Protein AF-A0A2M7RI57-F1 (afdb_monomer_lite)

Organism: NCBI:txid1974589

Sequence (141 aa):
MSILFHIGTGIIIAPKFKNWWLFGLIGGLPDIIGAVSFFGLDKSWNFYHSAHSLLGFLVVFLILLIFKQIRLSFPYLVHILIDIPTHYSGTSNIFWPFKDLIKFQGINWWQNSYIELLGWILIFFIFLAIFLFQKQKNNQK

Secondary structure (DSSP, 8-state):
--HHHHHHHHHHH-TTSTTHHHHHHHHTHHHHHHHHHHTTS-TT-HHHHHHTSHHHHHHHHHHHHHTT-GGGHHHHHHHHHHHHHH-SSSGGGGGTTSTTTS------GGGSHHHHHHHHHHHHHHHHHHHHHHHHHHHT-

pLDDT: mean 84.16, std 7.65, range [57.0, 97.12]

Foldseek 3Di:
DDLQVLLVVQLLLQVPDPPSSLRSCLSSVLVVQQVCVVVVVDVPSPSNLLSLEPNVLVVVQVVCVVVVNNVSSVSSVVNSVVCQQQFQPSNLSNVPPCSVVDPRGGNNLVVDPVSVVVVVVVVVVVSVVSVVVVVVVVVVD

Radius of gyration: 16.35 Å; chains: 1; bounding box: 43×27×52 Å

Structure (mmCIF, N/CA/C/O backbone):
data_AF-A0A2M7RI57-F1
#
_entry.id   AF-A0A2M7RI57-F1
#
loop_
_atom_site.group_PDB
_atom_site.id
_atom_site.type_symbol
_atom_site.label_atom_id
_atom_site.label_alt_id
_atom_site.label_comp_id
_atom_site.label_asym_id
_atom_site.label_entity_id
_atom_site.label_seq_id
_atom_site.pdbx_PDB_ins_code
_atom_site.Cartn_x
_atom_site.Cartn_y
_atom_site.Cartn_z
_atom_site.occupancy
_atom_site.B_iso_or_equiv
_atom_site.auth_seq_id
_atom_site.auth_comp_id
_atom_site.auth_asym_id
_atom_site.auth_atom_id
_atom_site.pdbx_PDB_model_num
ATOM 1 N N . MET A 1 1 ? 9.467 -5.349 -0.634 1.00 65.56 1 MET A N 1
ATOM 2 C CA . MET A 1 1 ? 9.197 -5.594 0.801 1.00 65.56 1 MET A CA 1
ATOM 3 C C . MET A 1 1 ? 8.419 -6.912 0.926 1.00 65.56 1 MET A C 1
ATOM 5 O O . MET A 1 1 ? 7.980 -7.400 -0.106 1.00 65.56 1 MET A O 1
ATOM 9 N N . SER A 1 2 ? 8.325 -7.565 2.094 1.00 75.12 2 SER A N 1
ATOM 10 C CA . SER A 1 2 ? 7.591 -8.844 2.216 1.00 75.12 2 SER A CA 1
ATOM 11 C C . SER A 1 2 ? 6.142 -8.640 2.663 1.00 75.12 2 SER A C 1
ATOM 13 O O . SER A 1 2 ? 5.857 -7.747 3.456 1.00 75.12 2 SER A O 1
ATOM 15 N N . ILE A 1 3 ? 5.240 -9.532 2.251 1.00 80.06 3 ILE A N 1
ATOM 16 C CA . ILE A 1 3 ? 3.838 -9.560 2.704 1.00 80.06 3 ILE A CA 1
ATOM 17 C C . ILE A 1 3 ? 3.692 -9.526 4.234 1.00 80.06 3 ILE A C 1
ATOM 19 O O . ILE A 1 3 ? 2.786 -8.892 4.774 1.00 80.06 3 ILE A O 1
ATOM 23 N N . LEU A 1 4 ? 4.628 -10.148 4.959 1.00 79.19 4 LEU A N 1
ATOM 24 C CA . LEU A 1 4 ? 4.648 -10.145 6.423 1.00 79.19 4 LEU A CA 1
ATOM 25 C C . LEU A 1 4 ? 4.852 -8.739 6.998 1.00 79.19 4 LEU A C 1
ATOM 27 O O . LEU A 1 4 ? 4.276 -8.419 8.037 1.00 79.19 4 LEU A O 1
ATOM 31 N N . PHE A 1 5 ? 5.621 -7.886 6.320 1.00 81.31 5 PHE A N 1
ATOM 32 C CA . PHE A 1 5 ? 5.791 -6.490 6.711 1.00 81.31 5 PHE A CA 1
ATOM 33 C C . PHE A 1 5 ? 4.476 -5.705 6.562 1.00 81.31 5 PHE A C 1
ATOM 35 O O . PHE A 1 5 ? 4.082 -4.977 7.475 1.00 81.31 5 PHE A O 1
ATOM 42 N N . HIS A 1 6 ? 3.746 -5.892 5.460 1.00 84.19 6 HIS A N 1
ATOM 43 C CA . HIS A 1 6 ? 2.459 -5.221 5.236 1.00 84.19 6 HIS A CA 1
ATOM 44 C C . HIS A 1 6 ? 1.366 -5.712 6.199 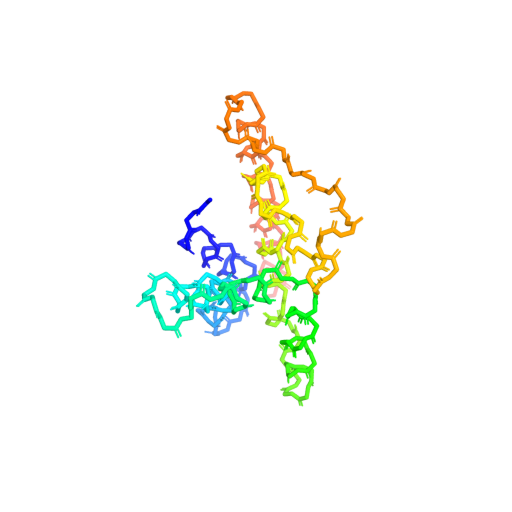1.00 84.19 6 HIS A C 1
ATOM 46 O O . HIS A 1 6 ? 0.593 -4.920 6.742 1.00 84.19 6 HIS A O 1
ATOM 52 N N . ILE A 1 7 ? 1.357 -7.010 6.511 1.00 84.00 7 ILE A N 1
ATOM 53 C CA . ILE A 1 7 ? 0.490 -7.571 7.556 1.00 84.00 7 ILE A CA 1
ATOM 54 C C . ILE A 1 7 ? 0.855 -6.979 8.925 1.00 84.00 7 ILE A C 1
ATOM 56 O O . ILE A 1 7 ? -0.024 -6.531 9.662 1.00 84.00 7 ILE A O 1
ATOM 60 N N . GLY A 1 8 ? 2.147 -6.935 9.261 1.00 82.00 8 GLY A N 1
ATOM 61 C CA . GLY A 1 8 ? 2.639 -6.389 10.526 1.00 82.00 8 GLY A CA 1
ATOM 62 C C . GLY A 1 8 ? 2.268 -4.919 10.720 1.00 82.00 8 GLY A C 1
ATOM 63 O O . GLY A 1 8 ? 1.728 -4.551 11.763 1.00 82.00 8 GLY A O 1
ATOM 64 N N . THR A 1 9 ? 2.476 -4.084 9.700 1.00 78.62 9 THR A N 1
ATOM 65 C CA . THR A 1 9 ? 2.080 -2.667 9.744 1.00 78.62 9 THR A CA 1
ATOM 66 C C . THR A 1 9 ? 0.569 -2.510 9.927 1.00 78.62 9 THR A C 1
ATOM 68 O O . THR A 1 9 ? 0.145 -1.731 10.783 1.00 78.62 9 THR A O 1
ATOM 71 N N . GLY A 1 10 ? -0.248 -3.313 9.236 1.00 80.75 10 GLY A N 1
ATOM 72 C CA . GLY A 1 10 ? -1.700 -3.342 9.433 1.00 80.75 10 GLY A CA 1
ATOM 73 C C . GLY A 1 10 ? -2.111 -3.670 10.873 1.00 80.75 10 GLY A C 1
ATOM 74 O O . GLY A 1 10 ? -2.929 -2.959 11.461 1.00 80.75 10 GLY A O 1
ATOM 75 N N . ILE A 1 11 ? -1.502 -4.693 11.482 1.00 82.75 11 ILE A N 1
ATOM 76 C CA . ILE A 1 11 ? -1.764 -5.090 12.878 1.00 82.75 11 ILE A CA 1
ATOM 77 C C . ILE A 1 11 ? -1.415 -3.957 13.853 1.00 82.75 11 ILE A C 1
ATOM 79 O O . ILE A 1 11 ? -2.190 -3.663 14.766 1.00 82.75 11 ILE A O 1
ATOM 83 N N . ILE A 1 12 ? -0.275 -3.291 13.654 1.00 77.94 12 ILE A N 1
ATOM 84 C CA . ILE A 1 12 ? 0.218 -2.262 14.582 1.00 77.94 12 ILE A CA 1
ATOM 85 C C . ILE A 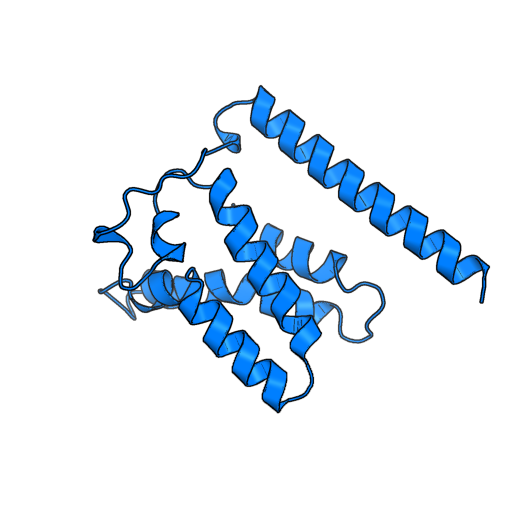1 12 ? -0.582 -0.956 14.493 1.00 77.94 12 ILE A C 1
ATOM 87 O O . ILE A 1 12 ? -0.652 -0.198 15.463 1.00 77.94 12 ILE A O 1
ATOM 91 N N . ILE A 1 13 ? -1.255 -0.700 13.374 1.00 74.94 13 ILE A N 1
ATOM 92 C CA . ILE A 1 13 ? -2.198 0.419 13.272 1.00 74.94 13 ILE A CA 1
ATOM 93 C C . ILE A 1 13 ? -3.517 0.116 14.015 1.00 74.94 13 ILE A C 1
ATOM 95 O O . ILE A 1 13 ? -4.254 1.026 14.406 1.00 74.94 13 ILE A O 1
ATOM 99 N N . ALA A 1 14 ? -3.805 -1.156 14.296 1.00 75.88 14 ALA A N 1
ATOM 100 C CA . ALA A 1 14 ? -5.076 -1.619 14.843 1.00 75.88 14 ALA A CA 1
ATOM 101 C C . ALA A 1 14 ? -5.159 -1.984 16.345 1.00 75.88 14 ALA A C 1
ATOM 103 O O . ALA A 1 14 ? -6.173 -2.576 16.726 1.00 75.88 14 ALA A O 1
ATOM 104 N N . PRO A 1 15 ? -4.208 -1.669 17.246 1.00 58.25 15 PRO A N 1
ATOM 105 C CA . PRO A 1 15 ? -4.080 -2.354 18.540 1.00 58.25 15 PRO A CA 1
ATOM 106 C C . PRO A 1 15 ? -5.244 -2.096 19.502 1.00 58.25 15 PRO A C 1
ATOM 108 O O . PRO A 1 15 ? -5.386 -2.784 20.505 1.00 58.25 15 PRO A O 1
ATOM 111 N N . LYS A 1 16 ? -6.117 -1.128 19.199 1.00 65.44 16 LYS A N 1
ATOM 112 C CA . LYS A 1 16 ? -7.324 -0.831 19.983 1.00 65.44 16 LYS A CA 1
ATOM 113 C C . LYS A 1 16 ? -8.561 -1.617 19.540 1.00 65.44 16 LYS A C 1
ATOM 115 O O . LYS A 1 16 ? -9.619 -1.459 20.147 1.00 65.44 16 LYS A O 1
ATOM 120 N N . PHE A 1 17 ? -8.468 -2.434 18.493 1.00 72.62 17 PHE A N 1
ATOM 121 C CA . PHE A 1 17 ? -9.601 -3.177 17.954 1.00 72.62 17 PHE A CA 1
ATOM 122 C C . PHE A 1 17 ? -9.494 -4.664 18.283 1.00 72.62 17 PHE A C 1
ATOM 124 O O . PHE A 1 17 ? -8.466 -5.295 18.063 1.00 72.62 17 PHE A O 1
ATOM 131 N N . LYS A 1 18 ? -10.609 -5.250 18.740 1.00 76.69 18 LYS A N 1
ATOM 132 C CA . LYS A 1 18 ? -10.727 -6.692 19.023 1.00 76.69 18 LYS A CA 1
ATOM 133 C C . LYS A 1 18 ? -10.327 -7.564 17.820 1.00 76.69 18 LYS A C 1
ATOM 135 O O . LYS A 1 18 ? -9.809 -8.658 17.999 1.00 76.69 18 LYS A O 1
ATOM 140 N N . ASN A 1 19 ? -10.512 -7.044 16.605 1.00 83.69 19 ASN A N 1
ATOM 141 C CA . ASN A 1 19 ? -10.228 -7.725 15.343 1.00 83.69 19 ASN A CA 1
ATOM 142 C C . ASN A 1 19 ? -8.942 -7.192 14.686 1.00 83.69 19 ASN A C 1
ATOM 144 O O . ASN A 1 19 ? -8.932 -6.905 13.493 1.00 83.69 19 ASN A O 1
ATOM 148 N N . TRP A 1 20 ? -7.870 -7.001 15.459 1.00 82.06 20 TRP A N 1
ATOM 149 C CA . TRP A 1 20 ? -6.581 -6.490 14.968 1.00 82.06 20 TRP A CA 1
ATOM 150 C C . TRP A 1 20 ? -6.023 -7.302 13.785 1.00 82.06 20 TRP A C 1
ATOM 152 O O . TRP A 1 20 ? -5.450 -6.735 12.858 1.00 82.06 20 TRP A O 1
ATOM 162 N N . TRP A 1 21 ? -6.262 -8.616 13.763 1.00 83.62 21 TRP A N 1
ATOM 163 C CA . TRP A 1 21 ? -5.840 -9.513 12.683 1.00 83.62 21 TRP A CA 1
ATOM 164 C C . TRP A 1 21 ? -6.477 -9.150 11.335 1.00 83.62 21 TRP A C 1
ATOM 166 O O . TRP A 1 21 ? -5.840 -9.301 10.296 1.00 83.62 21 TRP A O 1
ATOM 176 N N . LEU A 1 22 ? -7.698 -8.599 11.340 1.00 88.25 22 LEU A N 1
ATOM 177 C CA . LEU A 1 22 ? -8.390 -8.165 10.127 1.00 88.25 22 LEU A CA 1
ATOM 178 C C . LEU A 1 22 ? -7.676 -6.979 9.472 1.00 88.25 22 LEU A C 1
ATOM 180 O O . LEU A 1 22 ? -7.624 -6.892 8.252 1.00 88.25 22 LEU A O 1
ATOM 184 N N . PHE A 1 23 ? -7.076 -6.091 10.264 1.00 88.31 23 PHE A N 1
ATOM 185 C CA . PHE A 1 23 ? -6.268 -4.998 9.726 1.00 88.31 23 PHE A CA 1
ATOM 186 C C . PHE A 1 23 ? -4.966 -5.511 9.113 1.00 88.31 23 PHE A C 1
ATOM 188 O O . PHE A 1 23 ? -4.537 -4.986 8.091 1.00 88.31 23 PHE A O 1
ATOM 195 N N . GLY A 1 24 ? -4.373 -6.557 9.695 1.00 85.75 24 GLY A N 1
ATOM 196 C CA . GLY A 1 24 ? -3.242 -7.257 9.089 1.00 85.75 24 GLY A CA 1
ATOM 197 C C . GLY A 1 24 ? -3.603 -7.869 7.739 1.00 85.75 24 GLY A C 1
ATOM 198 O O . GLY A 1 24 ? -2.916 -7.622 6.753 1.00 85.75 24 GLY A O 1
ATOM 199 N N . LEU A 1 25 ? -4.722 -8.597 7.666 1.00 89.75 25 LEU A N 1
ATOM 200 C CA . LEU A 1 25 ? -5.199 -9.184 6.410 1.00 89.75 25 LEU A CA 1
ATOM 201 C C . LEU A 1 25 ? -5.478 -8.128 5.341 1.00 89.75 25 LEU A C 1
ATOM 203 O O . LEU A 1 25 ? -5.073 -8.310 4.199 1.00 89.75 25 LEU A O 1
ATOM 207 N N . ILE A 1 26 ? -6.132 -7.020 5.701 1.00 90.75 26 ILE A N 1
ATOM 208 C CA . ILE A 1 26 ? -6.403 -5.941 4.745 1.00 90.75 26 ILE A CA 1
ATOM 209 C C . ILE A 1 26 ? -5.109 -5.222 4.330 1.00 90.75 26 ILE A C 1
ATOM 211 O O . ILE A 1 26 ? -4.980 -4.835 3.174 1.00 90.75 26 ILE A O 1
ATOM 215 N N . GLY A 1 27 ? -4.129 -5.094 5.230 1.00 87.19 27 GLY A N 1
ATOM 216 C CA . GLY A 1 27 ? -2.802 -4.567 4.902 1.00 87.19 27 GLY A CA 1
ATOM 217 C C . GLY A 1 27 ? -2.021 -5.459 3.933 1.00 87.19 27 GLY A C 1
ATOM 218 O O . GLY A 1 27 ? -1.354 -4.945 3.045 1.00 87.19 27 GLY A O 1
ATOM 219 N N . GLY A 1 28 ? -2.135 -6.784 4.054 1.00 89.19 28 GLY A N 1
ATOM 220 C CA . GLY A 1 28 ? -1.537 -7.746 3.117 1.00 89.19 28 GLY A CA 1
ATOM 221 C C . GLY A 1 28 ? -2.373 -8.023 1.863 1.00 89.19 28 GLY A C 1
ATOM 222 O O . GLY A 1 28 ? -1.935 -8.768 0.992 1.00 89.19 28 GLY A O 1
ATOM 223 N N . LEU A 1 29 ? -3.580 -7.459 1.756 1.00 91.31 29 LEU A N 1
ATOM 224 C CA . LEU A 1 29 ? -4.519 -7.772 0.679 1.00 91.31 29 LEU A CA 1
ATOM 225 C C . LEU A 1 29 ? -3.976 -7.475 -0.734 1.00 91.31 29 LEU A C 1
ATOM 227 O O . LEU A 1 29 ? -4.203 -8.320 -1.604 1.00 91.31 29 LEU A O 1
ATOM 231 N N . PRO A 1 30 ? -3.251 -6.364 -0.991 1.00 91.25 30 PRO A N 1
ATOM 232 C CA . PRO A 1 30 ? -2.671 -6.116 -2.311 1.00 91.25 30 PRO A CA 1
ATOM 233 C C . PRO A 1 30 ? -1.735 -7.239 -2.772 1.00 91.25 30 PRO A C 1
ATOM 235 O O . PRO A 1 30 ? -1.864 -7.720 -3.899 1.00 91.25 30 PRO A O 1
ATOM 238 N N . ASP A 1 31 ? -0.873 -7.727 -1.875 1.00 89.12 31 ASP A N 1
ATOM 239 C CA . ASP A 1 31 ? 0.047 -8.836 -2.145 1.00 89.12 31 ASP A CA 1
ATOM 240 C C . ASP A 1 31 ? -0.696 -10.153 -2.377 1.00 89.12 31 ASP A C 1
ATOM 242 O O . ASP A 1 31 ? -0.350 -10.906 -3.284 1.00 89.12 31 ASP A O 1
ATOM 246 N N . ILE A 1 32 ? -1.733 -10.443 -1.578 1.00 89.75 32 ILE A N 1
ATOM 247 C CA . ILE A 1 32 ? -2.536 -11.670 -1.716 1.00 89.75 32 ILE A CA 1
ATOM 248 C C . ILE A 1 32 ? -3.220 -11.704 -3.085 1.00 89.75 32 ILE A C 1
ATOM 250 O O . ILE A 1 32 ? -3.191 -12.728 -3.767 1.00 89.75 32 ILE A O 1
ATOM 254 N N . ILE A 1 33 ? -3.818 -10.585 -3.503 1.00 88.81 33 ILE A N 1
ATOM 255 C CA . ILE A 1 33 ? -4.446 -10.469 -4.825 1.00 88.81 33 ILE A CA 1
ATOM 256 C C . ILE A 1 33 ? -3.375 -10.531 -5.919 1.00 88.81 33 ILE A C 1
ATOM 258 O O . ILE A 1 33 ? -3.544 -11.240 -6.907 1.00 88.81 33 ILE A O 1
ATOM 262 N N . GLY A 1 34 ? -2.246 -9.846 -5.733 1.00 85.38 34 GLY A N 1
ATOM 263 C CA . GLY A 1 34 ? -1.122 -9.869 -6.666 1.00 85.38 34 GLY A CA 1
ATOM 264 C C . GLY A 1 34 ? -0.507 -11.258 -6.859 1.00 85.38 34 GLY A C 1
ATOM 265 O O . GLY A 1 34 ? -0.097 -11.604 -7.968 1.00 85.38 34 GLY A O 1
ATOM 266 N N . ALA A 1 35 ? -0.508 -12.093 -5.818 1.00 86.38 35 ALA A N 1
ATOM 267 C CA . ALA A 1 35 ? -0.019 -13.465 -5.885 1.00 86.38 35 ALA A CA 1
ATOM 268 C C . ALA A 1 35 ? -0.823 -14.326 -6.874 1.00 86.38 35 ALA A C 1
ATOM 270 O O . ALA A 1 35 ? -0.269 -15.256 -7.455 1.00 86.38 35 ALA A O 1
ATOM 271 N N . VAL A 1 36 ? -2.092 -13.995 -7.144 1.00 83.94 36 VAL A N 1
ATOM 272 C CA . VAL A 1 36 ? -2.903 -14.664 -8.178 1.00 83.94 36 VAL A CA 1
ATOM 273 C C . VAL A 1 36 ? -2.232 -14.563 -9.553 1.00 83.94 36 VAL A C 1
ATOM 275 O O . VAL A 1 36 ? -2.142 -15.563 -10.268 1.00 83.94 36 VAL A O 1
ATOM 278 N N . SER A 1 37 ? -1.689 -13.391 -9.904 1.00 83.00 37 SER A N 1
ATOM 279 C CA . SER A 1 37 ? -0.902 -13.215 -11.134 1.00 83.00 37 SER A CA 1
ATOM 280 C C . SER A 1 37 ? 0.396 -14.038 -11.093 1.00 83.00 37 SER A C 1
ATOM 282 O O . SER A 1 37 ? 0.769 -14.645 -12.096 1.00 83.00 37 SER A O 1
ATOM 284 N N . PHE A 1 38 ? 1.042 -14.147 -9.925 1.00 79.88 38 PHE A N 1
ATOM 285 C CA . PHE A 1 38 ? 2.266 -14.940 -9.749 1.00 79.88 38 PHE A CA 1
ATOM 286 C C . PHE A 1 38 ? 2.047 -16.447 -9.958 1.00 79.88 38 PHE A C 1
ATOM 288 O O . PHE A 1 38 ? 2.878 -17.114 -10.571 1.00 79.88 38 PHE A O 1
ATOM 295 N N . PHE A 1 39 ? 0.903 -16.985 -9.528 1.00 85.00 39 PHE A N 1
ATOM 296 C CA . PHE A 1 39 ? 0.525 -18.385 -9.769 1.00 85.00 39 PHE A CA 1
ATOM 297 C C . PHE A 1 39 ? 0.053 -18.657 -11.210 1.00 85.00 39 PHE A C 1
ATOM 299 O O . PHE A 1 39 ? -0.426 -19.750 -11.510 1.00 85.00 39 PHE A O 1
ATOM 306 N N . GLY A 1 40 ? 0.178 -17.684 -12.119 1.00 80.25 40 GLY A N 1
ATOM 307 C CA . GLY A 1 40 ? -0.151 -17.843 -13.537 1.00 80.25 40 GLY A CA 1
ATOM 308 C C . GLY A 1 40 ? -1.649 -17.852 -13.847 1.00 80.25 40 GLY A C 1
ATOM 309 O O . GLY A 1 40 ? -2.028 -18.106 -14.992 1.00 80.25 40 GLY A O 1
ATOM 310 N N . LEU A 1 41 ? -2.495 -17.549 -12.857 1.00 83.25 41 LEU A N 1
ATOM 311 C CA . LEU A 1 41 ? -3.946 -17.426 -13.030 1.00 83.25 41 LEU A CA 1
ATOM 312 C C . LEU A 1 41 ? -4.323 -16.126 -13.755 1.00 83.25 41 LEU A C 1
ATOM 314 O O . LEU A 1 41 ? -5.388 -16.040 -14.359 1.00 83.25 41 LEU A O 1
ATOM 318 N N . ASP A 1 42 ? -3.422 -15.144 -13.752 1.00 82.75 42 ASP A N 1
ATOM 319 C CA . ASP A 1 42 ? -3.505 -13.942 -14.571 1.00 82.75 42 ASP A CA 1
ATOM 320 C C . ASP A 1 42 ? -2.168 -13.656 -15.256 1.00 82.75 42 ASP A C 1
ATOM 322 O O . ASP A 1 42 ? -1.234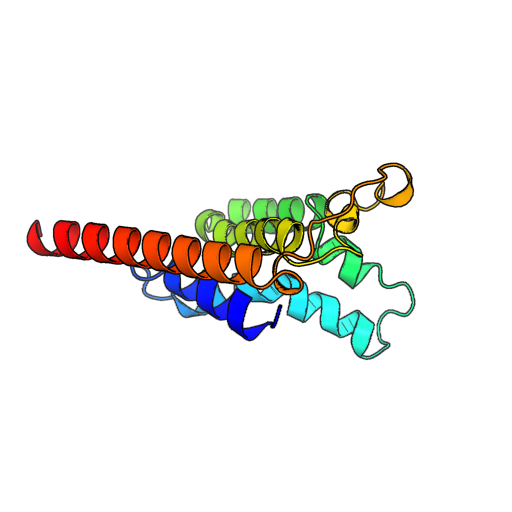 -13.127 -14.655 1.00 82.75 42 ASP A O 1
ATOM 326 N N . LYS A 1 43 ? -2.100 -13.969 -16.552 1.00 81.38 43 LYS A N 1
ATOM 327 C CA . LYS A 1 43 ? -0.916 -13.719 -17.386 1.00 81.38 43 LYS A CA 1
ATOM 328 C C . LYS A 1 43 ? -0.710 -12.239 -17.720 1.00 81.38 43 LYS A C 1
ATOM 330 O O . LYS A 1 43 ? 0.376 -11.871 -18.154 1.00 81.38 43 LYS A O 1
ATOM 335 N N . SER A 1 44 ? -1.737 -11.403 -17.554 1.00 84.88 44 SER A N 1
ATOM 336 C CA . SER A 1 44 ? -1.696 -9.983 -17.919 1.00 84.88 44 SER A CA 1
ATOM 337 C C . SER A 1 44 ? -1.177 -9.076 -16.805 1.00 84.88 44 SER A C 1
ATOM 339 O O . SER A 1 44 ? -0.930 -7.900 -17.058 1.00 84.88 44 SER A O 1
ATOM 341 N N . TRP A 1 45 ? -1.011 -9.609 -15.587 1.00 87.12 45 TRP A N 1
ATOM 342 C CA . TRP A 1 45 ? -0.648 -8.851 -14.382 1.00 87.12 45 TRP A CA 1
ATOM 343 C C . TRP A 1 45 ? -1.635 -7.727 -14.026 1.00 87.12 45 TRP A C 1
ATOM 345 O O . TRP A 1 45 ? -1.337 -6.869 -13.196 1.00 87.12 45 TRP A O 1
ATOM 355 N N . ASN A 1 46 ? -2.835 -7.730 -14.609 1.00 88.25 46 ASN A N 1
ATOM 356 C CA . ASN A 1 46 ? -3.851 -6.716 -14.357 1.00 88.25 46 ASN A CA 1
ATOM 357 C C . ASN A 1 46 ? -4.369 -6.771 -12.920 1.00 88.25 46 ASN A C 1
ATOM 359 O O . ASN A 1 46 ? -4.598 -5.715 -12.333 1.00 88.25 46 ASN A O 1
ATOM 363 N N . PHE A 1 47 ? -4.502 -7.962 -12.324 1.00 87.31 47 PHE A N 1
ATOM 364 C CA . PHE A 1 47 ? -4.885 -8.065 -10.912 1.00 87.31 47 PHE A CA 1
ATOM 365 C C . PHE A 1 47 ? -3.809 -7.484 -10.005 1.00 87.31 47 PHE A C 1
ATOM 367 O O . PHE A 1 47 ? -4.123 -6.687 -9.123 1.00 87.31 47 PHE A O 1
ATOM 374 N N . TYR A 1 48 ? -2.543 -7.811 -10.270 1.00 90.19 48 TYR A N 1
ATOM 375 C CA . TYR A 1 48 ? -1.417 -7.213 -9.565 1.00 90.19 48 TYR A CA 1
ATOM 376 C C . TYR A 1 48 ? -1.413 -5.681 -9.695 1.00 90.19 48 TYR A C 1
ATOM 378 O O . TYR A 1 48 ? -1.369 -4.982 -8.684 1.00 90.19 48 TYR A O 1
ATOM 386 N N . HIS A 1 49 ? -1.530 -5.140 -10.911 1.00 91.50 49 HIS A N 1
ATOM 387 C CA . HIS A 1 49 ? -1.525 -3.691 -11.124 1.00 91.50 49 HIS A CA 1
ATOM 388 C C . HIS A 1 49 ? -2.723 -2.993 -10.483 1.00 91.50 49 HIS A C 1
ATOM 390 O O . HIS A 1 49 ? -2.554 -1.958 -9.845 1.00 91.50 49 HIS A O 1
ATOM 396 N N . SER A 1 50 ? -3.919 -3.567 -10.611 1.00 91.69 50 SER A N 1
ATOM 397 C CA . SER A 1 50 ? -5.130 -3.028 -10.001 1.00 91.69 50 SER A CA 1
ATOM 398 C C . SER A 1 50 ? -5.023 -3.019 -8.475 1.00 91.69 50 SER A C 1
ATOM 400 O O . SER A 1 50 ? -5.299 -1.992 -7.854 1.00 91.69 50 SER A O 1
ATOM 402 N N . ALA A 1 51 ? -4.544 -4.106 -7.866 1.00 92.69 51 ALA A N 1
ATOM 403 C CA . ALA A 1 51 ? -4.403 -4.219 -6.418 1.00 92.69 51 ALA A CA 1
ATOM 404 C C . ALA A 1 51 ? -3.429 -3.182 -5.825 1.00 92.69 51 ALA A C 1
ATOM 406 O O . ALA A 1 51 ? -3.685 -2.662 -4.740 1.00 92.69 51 ALA A O 1
ATOM 407 N N . HIS A 1 52 ? -2.380 -2.810 -6.563 1.00 93.50 52 HIS A N 1
ATOM 408 C CA . HIS A 1 52 ? -1.378 -1.818 -6.145 1.00 93.50 52 HIS A CA 1
ATOM 409 C C . HIS A 1 52 ? -1.667 -0.404 -6.687 1.00 93.50 52 HIS A C 1
ATOM 411 O O . HIS A 1 52 ? -0.764 0.426 -6.793 1.00 93.50 52 HIS A O 1
ATOM 417 N N . SER A 1 53 ? -2.921 -0.117 -7.054 1.00 94.50 53 SER A N 1
ATOM 418 C CA . SER A 1 53 ? -3.345 1.177 -7.602 1.00 94.50 53 SER A CA 1
ATOM 419 C C . SER A 1 53 ? -4.246 1.962 -6.651 1.00 94.50 53 SER A C 1
ATOM 421 O O . SER A 1 53 ? -4.985 1.382 -5.850 1.00 94.50 53 SER A O 1
ATOM 423 N N . LEU A 1 54 ? -4.265 3.294 -6.788 1.00 94.31 54 LEU A N 1
ATOM 424 C CA . LEU A 1 54 ? -5.250 4.136 -6.094 1.00 94.31 54 LEU A CA 1
ATOM 425 C C . LEU A 1 54 ? -6.683 3.784 -6.498 1.00 94.31 54 LEU A C 1
ATOM 427 O O . LEU A 1 54 ? -7.592 3.916 -5.683 1.00 94.31 54 LEU A O 1
ATOM 431 N N . LEU A 1 55 ? -6.883 3.308 -7.730 1.00 94.31 55 LEU A N 1
ATOM 432 C CA . LEU A 1 55 ? -8.180 2.831 -8.196 1.00 94.31 55 LEU A CA 1
ATOM 433 C C . LEU A 1 55 ? -8.617 1.571 -7.433 1.00 94.31 55 LEU A C 1
ATOM 435 O O . LEU A 1 55 ? -9.747 1.512 -6.953 1.00 94.31 55 LEU A O 1
ATOM 439 N N . GLY A 1 56 ? -7.723 0.594 -7.260 1.00 93.69 56 GLY A N 1
ATOM 440 C CA . GLY A 1 56 ? -7.983 -0.601 -6.452 1.00 93.69 56 GLY A CA 1
ATOM 441 C C . GLY A 1 56 ? -8.272 -0.256 -4.993 1.00 93.69 56 GLY A C 1
ATOM 442 O O . GLY A 1 56 ? -9.265 -0.723 -4.431 1.00 93.69 56 GLY A O 1
ATOM 443 N N . PHE A 1 57 ? -7.480 0.649 -4.408 1.00 95.62 57 PHE A N 1
ATOM 444 C CA . PHE A 1 57 ? -7.767 1.197 -3.081 1.00 95.62 57 PHE A CA 1
ATOM 445 C C . PHE A 1 57 ? -9.150 1.854 -3.014 1.00 95.62 57 PHE A C 1
ATOM 447 O O . PHE A 1 57 ? -9.894 1.581 -2.075 1.00 95.62 57 PHE A O 1
ATOM 454 N N . LEU A 1 58 ? -9.519 2.684 -3.995 1.00 96.44 58 LEU A N 1
ATOM 455 C CA . LEU A 1 58 ? -10.817 3.358 -4.027 1.00 96.44 58 LEU A CA 1
ATOM 456 C C . LEU A 1 58 ? -11.970 2.347 -4.044 1.00 96.44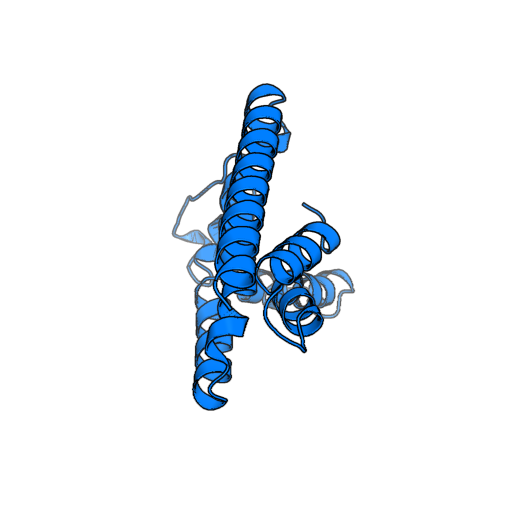 58 LEU A C 1
ATOM 458 O O . LEU A 1 58 ? -12.942 2.521 -3.313 1.00 96.44 58 LEU A O 1
ATOM 462 N N . VAL A 1 59 ? -11.851 1.262 -4.814 1.00 95.00 59 VAL A N 1
ATOM 463 C CA . VAL A 1 59 ? -12.850 0.182 -4.827 1.00 95.00 59 VAL A CA 1
ATOM 464 C C . VAL A 1 59 ? -12.983 -0.457 -3.441 1.00 95.00 59 VAL A C 1
ATOM 466 O O . VAL A 1 59 ? -14.091 -0.542 -2.908 1.00 95.00 59 VAL A O 1
ATOM 469 N N . VAL A 1 60 ? -11.868 -0.850 -2.816 1.00 94.38 60 VAL A N 1
ATOM 470 C CA . VAL A 1 60 ? -11.873 -1.442 -1.464 1.00 94.38 60 VAL A CA 1
ATOM 471 C C . VAL A 1 60 ? -12.434 -0.458 -0.433 1.00 94.38 60 VAL A C 1
ATOM 473 O O . VAL A 1 60 ? -13.243 -0.838 0.414 1.00 94.38 60 VAL A O 1
ATOM 476 N N . PHE A 1 61 ? -12.064 0.817 -0.526 1.00 95.94 61 PHE A N 1
ATOM 477 C CA . PHE A 1 61 ? -12.570 1.892 0.321 1.00 95.94 61 PHE A CA 1
ATOM 478 C C . PHE A 1 61 ? -14.090 2.032 0.218 1.00 95.94 61 PHE A C 1
ATOM 480 O O . PHE A 1 61 ? -14.762 2.072 1.247 1.00 95.94 61 PHE A O 1
ATOM 487 N N . LEU A 1 62 ? -14.645 2.063 -0.998 1.00 97.12 62 LEU A N 1
ATOM 488 C CA . LEU A 1 62 ? -16.088 2.179 -1.220 1.00 97.12 62 LEU A CA 1
ATOM 489 C C . LEU A 1 62 ? -16.847 0.960 -0.683 1.00 97.12 62 LEU A C 1
ATOM 491 O O . LEU A 1 62 ? -17.879 1.121 -0.031 1.00 97.12 62 LEU A O 1
ATOM 495 N N . ILE A 1 63 ? -16.312 -0.250 -0.871 1.00 95.44 63 ILE A N 1
ATOM 496 C CA . ILE A 1 63 ? -16.876 -1.472 -0.279 1.00 95.44 63 ILE A CA 1
ATOM 497 C C . ILE A 1 63 ? -16.894 -1.348 1.250 1.00 95.44 63 ILE A C 1
ATOM 499 O O . ILE A 1 63 ? -17.937 -1.507 1.885 1.00 95.44 63 ILE A O 1
ATOM 503 N N . LEU A 1 64 ? -15.761 -0.999 1.861 1.00 93.81 64 LEU A N 1
ATOM 504 C CA . LEU A 1 64 ? -15.657 -0.841 3.312 1.00 93.81 64 LEU A CA 1
ATOM 505 C C . LEU A 1 64 ? -16.529 0.300 3.849 1.00 93.81 64 LEU A C 1
ATOM 507 O O . LEU A 1 64 ? -17.002 0.215 4.984 1.00 93.81 64 LEU A O 1
ATOM 511 N N . LEU A 1 65 ? -16.772 1.343 3.054 1.00 94.62 65 LEU A N 1
ATOM 512 C CA . LEU A 1 65 ? -17.680 2.435 3.389 1.00 94.62 65 LEU A CA 1
ATOM 513 C C . LEU A 1 65 ? -19.129 1.941 3.494 1.00 94.62 65 LEU A C 1
ATOM 515 O O . LEU A 1 65 ? -19.787 2.246 4.489 1.00 94.62 65 LEU A O 1
ATOM 519 N N . ILE A 1 66 ? -19.597 1.123 2.543 1.00 96.25 66 ILE A N 1
ATOM 520 C CA . ILE A 1 66 ? -20.937 0.502 2.574 1.00 96.25 66 ILE A CA 1
ATOM 521 C C . ILE A 1 66 ? -21.121 -0.318 3.859 1.00 96.25 66 ILE A C 1
ATOM 523 O O . ILE A 1 66 ? -22.142 -0.208 4.538 1.00 96.25 66 ILE A O 1
ATOM 527 N N . PHE A 1 67 ? -20.094 -1.075 4.252 1.00 94.75 67 PHE A N 1
ATOM 528 C CA . PHE A 1 67 ? -20.104 -1.868 5.486 1.00 94.75 67 PHE A CA 1
ATOM 529 C C . PHE A 1 67 ? -19.784 -1.066 6.757 1.00 94.75 67 PHE A C 1
ATOM 531 O O . PHE A 1 67 ? -19.704 -1.647 7.842 1.00 94.75 67 PHE A O 1
ATOM 538 N N . LYS A 1 68 ? -19.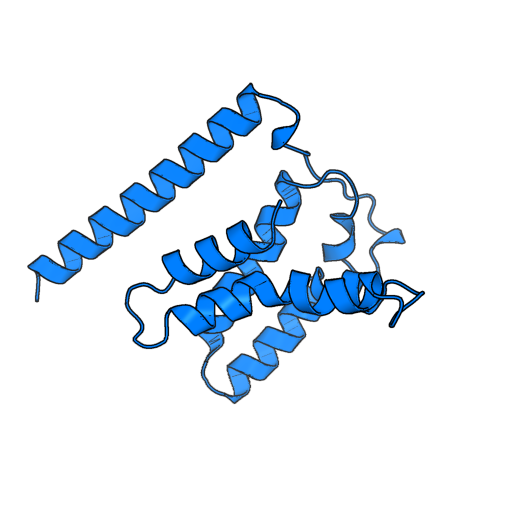594 0.258 6.662 1.00 92.19 68 LYS A N 1
ATOM 539 C CA . LYS A 1 68 ? -19.208 1.142 7.779 1.00 92.19 68 LYS A CA 1
ATOM 540 C C . LYS A 1 68 ? -17.919 0.699 8.495 1.00 92.19 68 LYS A C 1
ATOM 542 O O . LYS A 1 68 ? -17.732 0.952 9.683 1.00 92.19 68 LYS A O 1
ATOM 547 N N . GLN A 1 69 ? -17.006 0.057 7.769 1.00 91.19 69 GLN A N 1
ATOM 548 C CA . GLN A 1 69 ? -15.696 -0.402 8.244 1.00 91.19 69 GLN A CA 1
ATOM 549 C C . GLN A 1 69 ? -14.540 0.383 7.604 1.00 91.19 69 GLN A C 1
ATOM 551 O O . GLN A 1 69 ? -13.436 -0.140 7.495 1.00 91.19 69 GLN A O 1
ATOM 556 N N . ILE A 1 70 ? -14.760 1.646 7.219 1.00 91.50 70 ILE A N 1
ATOM 557 C CA . ILE A 1 70 ? -13.778 2.520 6.544 1.00 91.50 70 ILE A CA 1
ATOM 558 C C . ILE A 1 70 ? -12.381 2.510 7.184 1.00 91.50 70 ILE A C 1
ATOM 560 O O . ILE A 1 70 ? -11.381 2.533 6.487 1.00 91.50 70 ILE A O 1
ATOM 564 N N . ARG A 1 71 ? -12.281 2.374 8.510 1.00 88.31 71 ARG A N 1
ATOM 565 C CA . ARG A 1 71 ? -11.000 2.246 9.230 1.00 88.31 71 ARG A CA 1
ATOM 566 C C . ARG A 1 71 ? -10.098 1.110 8.719 1.00 88.31 71 ARG A C 1
ATOM 568 O O . ARG A 1 71 ? -8.884 1.207 8.848 1.00 88.31 71 ARG A O 1
ATOM 575 N N . LEU A 1 72 ? -10.679 0.044 8.162 1.00 89.00 72 LEU A N 1
ATOM 576 C CA . LEU A 1 72 ? -9.940 -1.082 7.592 1.00 89.00 72 LEU A CA 1
ATOM 577 C C . LEU A 1 72 ? -9.238 -0.706 6.286 1.00 89.00 72 LEU A C 1
ATOM 579 O O . LEU A 1 72 ? -8.280 -1.372 5.923 1.00 89.00 72 LEU A O 1
ATOM 583 N N . SER A 1 73 ? -9.648 0.365 5.599 1.00 91.75 73 SER A N 1
ATOM 584 C CA . SER A 1 73 ? -8.984 0.796 4.366 1.00 91.75 73 SER A CA 1
ATOM 585 C C . SER A 1 73 ? -7.608 1.399 4.642 1.00 91.75 73 SER A C 1
ATOM 587 O O . SER A 1 73 ? -6.785 1.495 3.740 1.00 91.75 73 SER A O 1
ATOM 589 N N . PHE A 1 74 ? -7.349 1.828 5.879 1.00 89.62 74 PHE A N 1
ATOM 590 C CA . PHE A 1 74 ? -6.123 2.534 6.221 1.00 89.62 74 PHE A CA 1
ATOM 591 C C . PHE A 1 74 ? -4.865 1.652 6.095 1.00 89.62 74 PHE A C 1
ATOM 593 O O . PHE A 1 74 ? -3.933 2.096 5.434 1.00 89.62 74 PHE A O 1
ATOM 600 N N . PRO A 1 75 ? -4.822 0.402 6.606 1.00 89.69 75 PRO A N 1
ATOM 601 C CA . PRO A 1 75 ? -3.744 -0.541 6.290 1.00 89.69 75 PRO A CA 1
ATOM 602 C C . PRO A 1 75 ? -3.468 -0.712 4.792 1.00 89.69 75 PRO A C 1
ATOM 604 O O . PRO A 1 75 ? -2.311 -0.721 4.387 1.00 89.69 75 PRO A O 1
ATOM 607 N N . TYR A 1 76 ? -4.518 -0.796 3.970 1.00 92.62 76 TYR A N 1
ATOM 608 C CA . TYR A 1 76 ? -4.386 -0.914 2.514 1.00 92.62 76 TYR A CA 1
ATOM 609 C C . TYR A 1 76 ? -3.748 0.346 1.916 1.00 92.62 76 TYR A C 1
ATOM 611 O O . TYR A 1 76 ? -2.840 0.269 1.095 1.00 92.62 76 TYR A O 1
ATOM 619 N N . LEU A 1 77 ? -4.193 1.531 2.343 1.00 92.38 77 LEU A N 1
ATOM 620 C CA . LEU A 1 77 ? -3.607 2.788 1.883 1.00 92.38 77 LEU A CA 1
ATOM 621 C C . LEU A 1 77 ? -2.131 2.892 2.276 1.00 92.38 77 LEU A C 1
ATOM 623 O O . LEU A 1 77 ? -1.297 3.257 1.454 1.00 92.38 77 LEU A O 1
ATOM 627 N N . VAL A 1 78 ? -1.808 2.551 3.526 1.00 89.31 78 VAL A N 1
ATOM 628 C CA . VAL A 1 78 ? -0.431 2.554 4.030 1.00 89.31 78 VAL A CA 1
ATOM 629 C C . VAL A 1 78 ? 0.446 1.599 3.227 1.00 89.31 78 VAL A C 1
ATOM 631 O O . VAL A 1 78 ? 1.573 1.967 2.914 1.00 89.31 78 VAL A O 1
ATOM 634 N N . HIS A 1 79 ? -0.067 0.430 2.837 1.00 90.62 79 HIS A N 1
ATOM 635 C CA . HIS A 1 79 ? 0.637 -0.484 1.940 1.00 90.62 79 HIS A CA 1
ATOM 636 C C . HIS A 1 79 ? 1.066 0.225 0.649 1.00 90.62 79 HIS A C 1
ATOM 638 O O . HIS A 1 79 ? 2.263 0.332 0.396 1.00 90.62 79 HIS A O 1
ATOM 644 N N . ILE A 1 80 ? 0.116 0.788 -0.111 1.00 90.19 80 ILE A N 1
ATOM 645 C CA . ILE A 1 80 ? 0.414 1.481 -1.380 1.00 90.19 80 ILE A CA 1
ATOM 646 C C . ILE A 1 80 ? 1.423 2.617 -1.168 1.00 90.19 80 ILE A C 1
ATOM 648 O O . ILE A 1 80 ? 2.327 2.823 -1.975 1.00 90.19 80 ILE A O 1
ATOM 652 N N . LEU A 1 81 ? 1.277 3.382 -0.084 1.00 88.50 81 LEU A N 1
ATOM 653 C CA . LEU A 1 81 ? 2.169 4.507 0.194 1.00 88.50 81 LEU A CA 1
ATOM 654 C C . LEU A 1 81 ? 3.591 4.060 0.541 1.00 88.50 81 LEU A C 1
ATOM 656 O O . LEU A 1 81 ? 4.533 4.770 0.200 1.00 88.50 81 LEU A O 1
ATOM 660 N N . ILE A 1 82 ? 3.756 2.912 1.202 1.00 86.00 82 ILE A N 1
ATOM 661 C CA . ILE A 1 82 ? 5.069 2.332 1.515 1.00 86.00 82 ILE A CA 1
ATOM 662 C C . ILE A 1 82 ? 5.727 1.742 0.264 1.00 86.00 82 ILE A C 1
ATOM 664 O O . ILE A 1 82 ? 6.958 1.756 0.169 1.00 86.00 82 ILE A O 1
ATOM 668 N N . ASP A 1 83 ? 4.953 1.293 -0.722 1.00 83.38 83 ASP A N 1
ATOM 669 C CA . ASP A 1 83 ? 5.501 0.787 -1.986 1.00 83.38 83 ASP A CA 1
ATOM 670 C C . ASP A 1 83 ? 6.283 1.849 -2.761 1.00 83.38 83 ASP A C 1
ATOM 672 O O . ASP A 1 83 ? 7.301 1.545 -3.379 1.00 83.38 83 ASP A O 1
ATOM 676 N N . ILE A 1 84 ? 5.870 3.117 -2.667 1.00 83.31 84 ILE A N 1
ATOM 677 C CA . ILE A 1 84 ? 6.533 4.242 -3.340 1.00 83.31 84 ILE A CA 1
ATOM 678 C C . ILE A 1 84 ? 8.015 4.380 -2.932 1.00 83.31 84 ILE A C 1
ATOM 680 O O . ILE A 1 84 ? 8.881 4.369 -3.808 1.00 83.31 84 ILE A O 1
ATOM 684 N N . PRO A 1 85 ? 8.375 4.530 -1.642 1.00 80.19 85 PRO A N 1
ATOM 685 C CA . PRO A 1 85 ? 9.778 4.599 -1.249 1.00 80.19 85 PRO A CA 1
ATOM 686 C C . PRO A 1 85 ? 10.490 3.242 -1.353 1.00 80.19 85 PRO A C 1
ATOM 688 O O . PRO A 1 85 ? 11.707 3.220 -1.544 1.00 80.19 85 PRO A O 1
ATOM 691 N N . THR A 1 86 ? 9.777 2.114 -1.246 1.00 79.38 86 THR A N 1
ATOM 692 C CA . THR A 1 86 ? 10.403 0.779 -1.205 1.00 79.38 86 THR A CA 1
ATOM 693 C C . THR A 1 86 ? 10.742 0.190 -2.567 1.00 79.38 86 THR A C 1
ATOM 695 O O . THR A 1 86 ? 11.706 -0.568 -2.643 1.00 79.38 86 THR A O 1
ATOM 698 N N . HIS A 1 87 ? 10.016 0.527 -3.628 1.00 81.00 87 HIS A N 1
ATOM 699 C CA . HIS A 1 87 ? 10.208 -0.063 -4.950 1.00 81.00 87 HIS A CA 1
ATOM 700 C C . HIS A 1 87 ? 10.620 0.998 -5.977 1.00 81.00 87 HIS A C 1
ATOM 702 O O . HIS A 1 87 ? 10.102 2.102 -5.983 1.00 81.00 87 HIS A O 1
ATOM 708 N N . TYR A 1 88 ? 11.576 0.701 -6.854 1.00 79.50 88 TYR A N 1
ATOM 709 C CA . TYR A 1 88 ? 11.968 1.593 -7.955 1.00 79.50 88 TYR A CA 1
ATOM 710 C C . TYR A 1 88 ? 11.094 1.364 -9.184 1.00 79.50 88 TYR A C 1
ATOM 712 O O . TYR A 1 88 ? 10.590 2.311 -9.787 1.00 79.50 88 TYR A O 1
ATOM 720 N N . SER A 1 89 ? 10.885 0.092 -9.527 1.00 77.94 89 SER A N 1
ATOM 721 C CA . SER A 1 89 ? 9.983 -0.356 -10.583 1.00 77.94 89 SER A CA 1
ATOM 722 C C . SER A 1 89 ? 8.633 -0.776 -10.001 1.00 77.94 89 SER A C 1
ATOM 724 O O . SER A 1 89 ? 8.537 -1.201 -8.854 1.00 77.94 89 SER A O 1
ATOM 726 N N . GLY A 1 90 ? 7.569 -0.644 -10.795 1.00 78.75 90 GLY A N 1
ATOM 727 C CA . GLY A 1 90 ? 6.211 -1.004 -10.377 1.00 78.75 90 GLY A CA 1
ATOM 728 C C . GLY A 1 90 ? 5.480 0.067 -9.561 1.00 78.75 90 GLY A C 1
ATOM 729 O O . GLY A 1 90 ? 4.273 -0.041 -9.397 1.00 78.75 90 GLY A O 1
ATOM 730 N N . THR A 1 91 ? 6.133 1.146 -9.128 1.00 82.62 91 THR A N 1
ATOM 731 C CA . THR A 1 91 ? 5.455 2.236 -8.398 1.00 82.62 91 THR A CA 1
ATOM 732 C C . THR A 1 91 ? 4.499 3.042 -9.260 1.00 82.62 91 THR A C 1
ATOM 734 O O . THR A 1 91 ? 3.516 3.566 -8.745 1.00 82.62 91 THR A O 1
ATOM 737 N N . SER A 1 92 ? 4.709 3.087 -10.578 1.00 87.81 92 SER A N 1
ATOM 738 C CA . SER A 1 92 ? 3.742 3.663 -11.517 1.00 87.81 92 SER A CA 1
ATOM 739 C C . SER A 1 92 ? 2.386 2.947 -11.489 1.00 87.81 92 SER A C 1
ATOM 741 O O . SER A 1 92 ? 1.385 3.547 -11.880 1.00 87.81 92 SER A O 1
ATOM 743 N N . ASN A 1 93 ? 2.310 1.714 -10.960 1.00 89.56 93 ASN A N 1
ATOM 744 C CA . ASN A 1 93 ? 1.051 0.986 -10.773 1.00 89.56 93 ASN A CA 1
ATOM 745 C C . ASN A 1 93 ? 0.055 1.746 -9.895 1.00 89.56 93 ASN A C 1
ATOM 747 O O . ASN A 1 93 ? -1.146 1.558 -10.075 1.00 89.56 93 ASN A O 1
ATOM 751 N N . ILE A 1 94 ? 0.524 2.669 -9.044 1.00 92.38 94 ILE A N 1
ATOM 752 C CA . ILE A 1 94 ? -0.345 3.566 -8.276 1.00 92.38 94 ILE A CA 1
ATOM 753 C C . ILE A 1 94 ? -1.358 4.305 -9.170 1.00 92.38 94 ILE A C 1
ATOM 755 O O . ILE A 1 94 ? -2.481 4.578 -8.743 1.00 92.38 94 ILE A O 1
ATOM 759 N N . PHE A 1 95 ? -0.982 4.557 -10.428 1.00 93.44 95 PHE A N 1
ATOM 760 C CA . PHE A 1 95 ? -1.778 5.253 -11.434 1.00 93.44 95 PHE A CA 1
ATOM 761 C C . PHE A 1 95 ? -2.473 4.335 -12.449 1.00 93.44 95 PHE A C 1
ATOM 763 O O . PHE A 1 95 ? -3.018 4.831 -13.435 1.00 93.44 95 PHE A O 1
ATOM 770 N N . TRP A 1 96 ? -2.450 3.010 -12.273 1.00 93.06 96 TRP A N 1
ATOM 771 C CA . TRP A 1 96 ? -3.146 2.096 -13.184 1.00 93.06 96 TRP A CA 1
ATOM 772 C C . TRP A 1 96 ? -4.642 2.478 -13.314 1.00 93.06 96 TRP A C 1
ATOM 774 O O . TRP A 1 96 ? -5.266 2.811 -12.302 1.00 93.06 96 TRP A O 1
ATOM 784 N N . PRO A 1 97 ? -5.235 2.456 -14.529 1.00 93.00 97 PRO A N 1
ATOM 785 C CA . PRO A 1 97 ? -4.695 1.936 -15.796 1.00 93.00 97 PRO A CA 1
ATOM 786 C C . PRO A 1 97 ? -3.804 2.910 -16.583 1.00 93.00 97 PRO A C 1
ATOM 788 O O . PRO A 1 97 ? -3.239 2.532 -17.601 1.00 93.00 97 PRO A O 1
ATOM 791 N N . PHE A 1 98 ? -3.615 4.141 -16.114 1.00 92.44 98 PHE A N 1
ATOM 792 C CA . PHE A 1 98 ? -2.856 5.187 -16.812 1.00 92.44 98 PHE A CA 1
ATOM 793 C C . PHE A 1 98 ? -1.355 5.184 -16.495 1.00 92.44 98 PHE A C 1
ATOM 795 O O . PHE A 1 98 ? -0.649 6.142 -16.811 1.00 92.44 98 PHE A O 1
ATOM 802 N N . LYS A 1 99 ? -0.850 4.114 -15.873 1.00 87.00 99 LYS A N 1
ATOM 803 C CA . LYS A 1 99 ? 0.541 4.001 -15.412 1.00 87.00 99 LYS A CA 1
ATOM 804 C C . LYS A 1 99 ? 1.581 4.249 -16.512 1.00 87.00 99 LYS A C 1
ATOM 806 O O . LYS A 1 99 ? 2.649 4.765 -16.214 1.00 87.00 99 LYS A O 1
ATOM 811 N N . ASP A 1 100 ? 1.265 3.932 -17.769 1.00 88.19 100 ASP A N 1
ATOM 812 C CA . ASP A 1 100 ? 2.196 4.079 -18.896 1.00 88.19 100 ASP A CA 1
ATOM 813 C C . ASP A 1 100 ? 2.297 5.533 -19.389 1.00 88.19 100 ASP A C 1
ATOM 815 O O . ASP A 1 100 ? 3.280 5.916 -20.022 1.00 88.19 100 ASP A O 1
ATOM 819 N N . LEU A 1 101 ? 1.306 6.368 -19.056 1.00 89.88 101 LEU A N 1
ATOM 820 C CA . LEU A 1 101 ? 1.319 7.805 -19.343 1.00 89.88 101 LEU A CA 1
ATOM 821 C C . LEU A 1 101 ? 2.135 8.586 -18.306 1.00 89.88 101 LEU A C 1
ATOM 823 O O . LEU A 1 101 ? 2.585 9.699 -18.576 1.00 89.88 101 LEU A O 1
ATOM 827 N N . ILE A 1 102 ? 2.329 8.009 -17.119 1.00 83.00 102 ILE A N 1
ATOM 828 C CA . ILE A 1 102 ? 2.952 8.672 -15.979 1.00 83.00 102 ILE A CA 1
ATOM 829 C C . ILE A 1 102 ? 4.296 8.005 -15.695 1.00 83.00 102 ILE A C 1
ATOM 831 O O . ILE A 1 102 ? 4.378 6.920 -15.125 1.00 83.00 102 ILE A O 1
ATOM 835 N N . LYS A 1 103 ? 5.382 8.692 -16.058 1.00 79.50 103 LYS A N 1
ATOM 836 C CA . LYS A 1 103 ? 6.756 8.261 -15.761 1.00 79.50 103 LYS A CA 1
ATOM 837 C C . LYS A 1 103 ? 7.098 8.531 -14.295 1.00 79.50 103 LYS A C 1
ATOM 839 O O . LYS A 1 103 ? 7.868 9.433 -13.982 1.00 79.50 103 LYS A O 1
ATOM 844 N N . PHE A 1 104 ? 6.488 7.758 -13.404 1.00 85.44 104 PHE A N 1
ATOM 845 C CA . PHE A 1 104 ? 6.759 7.786 -11.973 1.00 85.44 104 PHE A CA 1
ATOM 846 C C . PHE A 1 104 ? 7.619 6.589 -11.574 1.00 85.44 104 PHE A C 1
ATOM 848 O O . PHE A 1 104 ? 7.324 5.451 -11.939 1.00 85.44 104 PHE A O 1
ATOM 855 N N . GLN A 1 105 ? 8.684 6.864 -10.829 1.00 84.56 105 GLN A N 1
ATOM 856 C CA . GLN A 1 105 ? 9.594 5.868 -10.279 1.00 84.56 105 GLN A CA 1
ATOM 857 C C . GLN A 1 105 ? 9.732 6.124 -8.786 1.00 84.56 105 GLN A C 1
ATOM 859 O O . GLN A 1 105 ? 9.720 7.273 -8.342 1.00 84.56 105 GLN A O 1
ATOM 864 N N . GLY A 1 106 ? 9.825 5.045 -8.018 1.00 83.62 106 GLY A N 1
ATOM 865 C CA . GLY A 1 106 ? 10.091 5.157 -6.593 1.00 83.62 106 GLY A CA 1
ATOM 866 C C . GLY A 1 106 ? 11.583 5.198 -6.299 1.00 83.62 106 GLY A C 1
ATOM 867 O O . GLY A 1 106 ? 12.411 5.340 -7.198 1.00 83.62 106 GLY A O 1
ATOM 868 N N . ILE A 1 107 ? 11.928 5.094 -5.018 1.00 82.38 107 ILE A N 1
ATOM 869 C CA . ILE A 1 107 ? 13.273 5.446 -4.532 1.00 82.38 107 ILE A CA 1
ATOM 870 C C . ILE A 1 107 ? 14.135 4.203 -4.256 1.00 82.38 107 ILE A C 1
ATOM 872 O O . ILE A 1 107 ? 15.355 4.320 -4.193 1.00 82.38 107 ILE A O 1
ATOM 876 N N . ASN A 1 108 ? 13.541 3.004 -4.140 1.00 82.75 108 ASN A N 1
ATOM 877 C CA . ASN A 1 108 ? 14.259 1.780 -3.738 1.00 82.75 108 ASN A CA 1
ATOM 878 C C . ASN A 1 108 ? 15.120 2.012 -2.484 1.00 82.75 108 ASN A C 1
ATOM 880 O O . ASN A 1 108 ? 16.287 1.633 -2.418 1.00 82.75 108 ASN A O 1
ATOM 884 N N . TRP A 1 109 ? 14.553 2.658 -1.469 1.00 76.56 109 TRP A N 1
ATOM 885 C CA . TRP A 1 109 ? 15.307 3.154 -0.317 1.00 76.56 109 TRP A CA 1
ATOM 886 C C . TRP A 1 109 ? 16.168 2.099 0.408 1.00 76.56 109 TRP A C 1
ATOM 888 O O . TRP A 1 109 ? 17.181 2.446 0.999 1.00 76.56 109 TRP A O 1
ATOM 898 N N . TRP A 1 110 ? 15.817 0.814 0.300 1.00 72.25 110 TRP A N 1
ATOM 899 C CA . TRP A 1 110 ? 16.518 -0.319 0.904 1.00 72.25 110 TRP A CA 1
ATOM 900 C C . TRP A 1 110 ? 17.834 -0.664 0.192 1.00 72.25 110 TRP A C 1
ATOM 902 O O . TRP A 1 110 ? 18.651 -1.395 0.732 1.00 72.25 110 TRP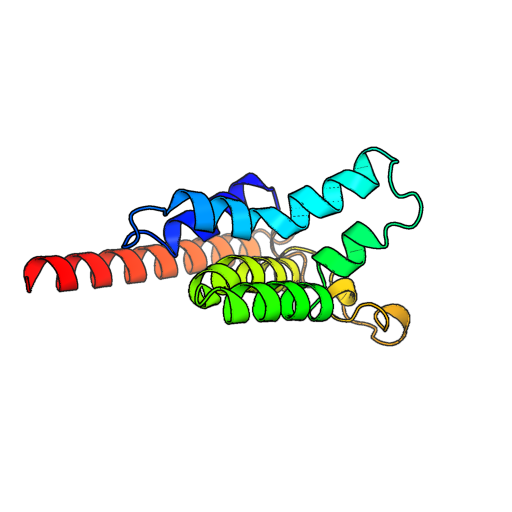 A O 1
ATOM 912 N N . GLN A 1 111 ? 18.058 -0.157 -1.023 1.00 81.00 111 GLN A N 1
ATOM 913 C CA . GLN A 1 111 ? 19.323 -0.342 -1.741 1.00 81.00 111 GLN A CA 1
ATOM 914 C C . GLN A 1 111 ? 20.415 0.617 -1.253 1.00 81.00 111 GLN A C 1
ATOM 916 O O . GLN A 1 111 ? 21.597 0.366 -1.474 1.00 81.00 111 GLN A O 1
ATOM 921 N N . ASN A 1 112 ? 20.037 1.716 -0.597 1.00 82.19 112 ASN A N 1
ATOM 922 C CA . ASN A 1 112 ? 20.972 2.651 0.009 1.00 82.19 112 ASN A CA 1
ATOM 923 C C . ASN A 1 112 ? 20.956 2.449 1.525 1.00 82.19 112 ASN A C 1
ATOM 925 O O . ASN A 1 112 ? 19.989 2.822 2.179 1.00 82.19 112 ASN A O 1
ATOM 929 N N . SER A 1 113 ? 22.041 1.915 2.086 1.00 81.12 113 SER A N 1
ATOM 930 C CA . SER A 1 113 ? 22.140 1.595 3.516 1.00 81.12 113 SER A CA 1
ATOM 931 C C . SER A 1 113 ? 21.845 2.783 4.441 1.00 81.12 113 SER A C 1
ATOM 933 O O . SER A 1 113 ? 21.293 2.592 5.523 1.00 81.12 113 SER A O 1
ATOM 935 N N . TYR A 1 114 ? 22.148 4.017 4.021 1.00 82.06 114 TYR A N 1
ATOM 936 C CA . TYR A 1 114 ? 21.817 5.218 4.791 1.00 82.06 114 TYR A CA 1
ATOM 937 C C . TYR A 1 114 ? 20.319 5.528 4.761 1.00 82.06 114 TYR A C 1
ATOM 939 O O . TYR A 1 114 ? 19.741 5.848 5.799 1.00 82.06 114 TYR A O 1
ATOM 947 N N . ILE A 1 115 ? 19.675 5.426 3.594 1.00 78.12 115 ILE A N 1
ATOM 948 C CA . ILE A 1 115 ? 18.231 5.678 3.464 1.00 78.12 115 ILE A CA 1
ATOM 949 C C . ILE A 1 115 ? 17.438 4.541 4.120 1.00 78.12 115 ILE A C 1
ATOM 951 O O . ILE A 1 115 ? 16.440 4.802 4.785 1.00 78.12 115 ILE A O 1
ATOM 955 N N . GLU A 1 116 ? 17.914 3.302 4.013 1.00 77.44 116 GLU A N 1
ATOM 956 C CA . GLU A 1 116 ? 17.358 2.144 4.707 1.00 77.44 116 GLU A CA 1
ATOM 957 C C . GLU A 1 116 ? 17.399 2.339 6.228 1.00 77.44 116 GLU A C 1
ATOM 959 O O . GLU A 1 116 ? 16.372 2.215 6.897 1.00 77.44 116 GLU A O 1
ATOM 964 N N . LEU A 1 117 ? 18.562 2.713 6.775 1.00 80.12 117 LEU A N 1
ATOM 965 C CA . LEU A 1 117 ? 18.722 2.994 8.200 1.00 80.12 117 LEU A CA 1
ATOM 966 C C . LEU A 1 117 ? 17.794 4.127 8.655 1.00 80.12 117 LEU A C 1
ATOM 968 O O . LEU A 1 117 ? 17.102 3.984 9.662 1.00 80.12 117 LEU A O 1
ATOM 972 N N . LEU A 1 118 ? 17.736 5.233 7.904 1.00 80.44 118 LEU A N 1
ATOM 973 C CA . LEU A 1 118 ? 16.812 6.337 8.183 1.00 80.44 118 LEU A CA 1
ATOM 974 C C . LEU A 1 118 ? 15.349 5.881 8.133 1.00 80.44 118 LEU A C 1
ATOM 976 O O . LEU A 1 118 ? 14.547 6.303 8.965 1.00 80.44 118 LEU A O 1
ATOM 980 N N . GLY A 1 119 ? 15.011 4.993 7.201 1.00 75.75 119 GLY A N 1
ATOM 981 C CA . GLY A 1 119 ? 13.689 4.398 7.078 1.00 75.75 119 GLY A CA 1
ATOM 982 C C . GLY A 1 119 ? 13.298 3.559 8.285 1.00 75.75 119 GLY A C 1
ATOM 983 O O . GLY A 1 119 ? 12.222 3.754 8.853 1.00 75.75 119 GLY A O 1
ATOM 984 N N . TRP A 1 120 ? 14.196 2.684 8.737 1.00 76.75 120 TRP A N 1
ATOM 985 C CA . TRP A 1 120 ? 13.997 1.891 9.949 1.00 76.75 120 TRP A CA 1
ATOM 986 C C . TRP A 1 120 ? 13.899 2.756 11.203 1.00 76.75 120 TRP A C 1
ATOM 988 O O . TRP A 1 120 ? 13.032 2.513 12.041 1.00 76.75 120 TRP A O 1
ATOM 998 N N . ILE A 1 121 ? 14.731 3.794 11.316 1.00 82.19 121 ILE A N 1
ATOM 999 C CA . ILE A 1 121 ? 14.677 4.762 12.418 1.00 82.19 121 ILE A CA 1
ATOM 1000 C C . ILE A 1 121 ? 13.328 5.491 12.426 1.00 82.19 121 ILE A C 1
ATOM 1002 O O . ILE A 1 121 ? 12.693 5.598 13.476 1.00 82.19 121 ILE A O 1
ATOM 1006 N N . LEU A 1 122 ? 12.855 5.956 11.267 1.00 79.69 122 LEU A N 1
ATOM 1007 C CA . LEU A 1 122 ? 11.562 6.625 11.147 1.00 79.69 122 LEU A CA 1
ATOM 1008 C C . LEU A 1 122 ? 10.413 5.692 11.548 1.00 79.69 122 LEU A C 1
ATOM 1010 O O . LEU A 1 122 ? 9.557 6.077 12.343 1.00 79.69 122 LEU A O 1
ATOM 1014 N N . ILE A 1 123 ? 10.422 4.453 11.049 1.00 75.38 123 ILE A N 1
ATOM 1015 C CA . ILE A 1 123 ? 9.447 3.419 11.413 1.00 75.38 123 ILE A CA 1
ATOM 1016 C C . ILE A 1 123 ? 9.481 3.157 12.929 1.00 75.38 123 ILE A C 1
ATOM 1018 O O . ILE A 1 123 ? 8.430 3.143 13.571 1.00 75.38 123 ILE A O 1
ATOM 1022 N N . PHE A 1 124 ? 10.670 3.016 13.522 1.00 81.19 124 PHE A N 1
ATOM 1023 C CA . PHE A 1 124 ? 10.846 2.841 14.965 1.00 81.19 124 PHE A CA 1
ATOM 1024 C C . PHE A 1 124 ? 10.260 4.012 15.763 1.00 81.19 124 PHE A C 1
ATOM 1026 O O . PHE A 1 124 ? 9.533 3.788 16.730 1.00 81.19 124 PHE A O 1
ATOM 1033 N N . PHE A 1 125 ? 10.509 5.258 15.351 1.00 83.12 125 PHE A N 1
ATOM 1034 C CA . PHE A 1 125 ? 9.960 6.433 16.031 1.00 83.12 125 PHE A CA 1
ATOM 1035 C C . PHE A 1 125 ? 8.444 6.550 15.886 1.00 83.12 125 PHE A C 1
ATOM 1037 O O . PHE A 1 125 ? 7.772 6.887 16.862 1.00 83.12 125 PHE A O 1
ATOM 1044 N N . ILE A 1 126 ? 7.886 6.224 14.717 1.00 77.56 126 ILE A N 1
ATOM 1045 C CA . ILE A 1 126 ? 6.432 6.139 14.527 1.00 77.56 126 ILE A CA 1
ATOM 1046 C C . ILE A 1 126 ? 5.852 5.092 15.485 1.00 77.56 126 ILE A C 1
ATOM 1048 O O . ILE A 1 126 ? 4.874 5.371 16.182 1.00 77.56 126 ILE A O 1
ATOM 1052 N N . PHE A 1 127 ? 6.480 3.917 15.591 1.00 72.31 127 PHE A N 1
ATOM 1053 C CA . PHE A 1 127 ? 6.055 2.883 16.534 1.00 72.31 127 PHE A CA 1
ATOM 1054 C C . PHE A 1 127 ? 6.142 3.335 17.989 1.00 72.31 127 PHE A C 1
ATOM 1056 O O . PHE A 1 127 ? 5.186 3.147 18.744 1.00 72.31 127 PHE A O 1
ATOM 1063 N N . LEU A 1 128 ? 7.245 3.970 18.380 1.00 79.88 128 LEU A N 1
ATOM 1064 C CA . LEU A 1 128 ? 7.428 4.492 19.728 1.00 79.88 128 LEU A CA 1
ATOM 1065 C C . LEU A 1 128 ? 6.363 5.545 20.064 1.00 79.88 128 LEU A C 1
ATOM 1067 O O . LEU A 1 128 ? 5.751 5.482 21.129 1.00 79.88 128 LEU A O 1
ATOM 1071 N N . ALA A 1 129 ? 6.085 6.470 19.143 1.00 80.94 129 ALA A N 1
ATOM 1072 C CA . ALA A 1 129 ? 5.063 7.498 19.318 1.00 80.94 129 ALA A CA 1
ATOM 1073 C C . ALA A 1 129 ? 3.663 6.887 19.485 1.00 80.94 129 ALA A C 1
ATOM 1075 O O . ALA A 1 129 ? 2.940 7.238 20.421 1.00 80.94 129 ALA A O 1
ATOM 1076 N N . ILE A 1 130 ? 3.299 5.925 18.628 1.00 74.75 130 ILE A N 1
ATOM 1077 C CA . ILE A 1 130 ? 2.028 5.196 18.724 1.00 74.75 130 ILE A CA 1
ATOM 1078 C C . ILE A 1 130 ? 1.921 4.486 20.081 1.00 74.75 130 ILE A C 1
ATOM 1080 O O . ILE A 1 130 ? 0.891 4.602 20.749 1.00 74.75 130 ILE A O 1
ATOM 1084 N N . PHE A 1 131 ? 2.974 3.790 20.517 1.00 77.94 131 PHE A N 1
ATOM 1085 C CA . PHE A 1 131 ? 3.002 3.077 21.795 1.00 77.94 131 PHE A CA 1
ATOM 1086 C C . PHE A 1 131 ? 2.835 4.020 22.996 1.00 77.94 131 PHE A C 1
ATOM 1088 O O . PHE A 1 131 ? 1.977 3.790 23.854 1.00 77.94 131 PHE A O 1
ATOM 1095 N N . LEU A 1 132 ? 3.603 5.112 23.043 1.00 80.62 132 LEU A N 1
ATOM 1096 C CA . LEU A 1 132 ? 3.538 6.095 24.128 1.00 80.62 132 LEU A CA 1
ATOM 1097 C C . LEU A 1 132 ? 2.157 6.758 24.210 1.00 80.62 132 LEU A C 1
ATOM 1099 O O . LEU A 1 132 ? 1.581 6.854 25.297 1.00 80.62 132 LEU A O 1
ATOM 1103 N N . PHE A 1 133 ? 1.582 7.135 23.066 1.00 79.50 133 PHE A N 1
ATOM 1104 C CA . PHE A 1 133 ? 0.246 7.728 23.003 1.00 79.50 133 PHE A CA 1
ATOM 1105 C C . PHE A 1 133 ? -0.848 6.752 23.467 1.00 79.50 133 PHE A C 1
ATOM 1107 O O . PHE A 1 133 ? -1.834 7.134 24.103 1.00 79.50 133 PHE A O 1
ATOM 1114 N N . GLN A 1 134 ? -0.689 5.457 23.182 1.00 73.38 134 GLN A N 1
ATOM 1115 C CA . GLN A 1 134 ? -1.606 4.428 23.674 1.00 73.38 134 GLN A CA 1
ATOM 1116 C C . GLN A 1 134 ? -1.491 4.216 25.179 1.00 73.38 134 GLN A C 1
ATOM 1118 O O . GLN A 1 134 ? -2.522 4.156 25.850 1.00 73.38 134 GLN A O 1
ATOM 1123 N N . LYS A 1 135 ? -0.264 4.161 25.707 1.00 76.44 135 LYS A N 1
ATOM 1124 C CA . LYS A 1 135 ? -0.007 4.035 27.144 1.00 76.44 135 LYS A CA 1
ATOM 1125 C C . LYS A 1 135 ? -0.635 5.191 27.927 1.00 76.44 135 LYS A C 1
ATOM 1127 O O . LYS A 1 135 ? -1.324 4.947 28.912 1.00 76.44 135 LYS A O 1
ATOM 1132 N N . GLN A 1 136 ? -0.483 6.430 27.451 1.00 78.31 136 GLN A N 1
ATOM 1133 C CA . GLN A 1 136 ? -1.117 7.603 28.066 1.00 78.31 136 GLN A CA 1
ATOM 1134 C C . GLN A 1 136 ? -2.646 7.491 28.100 1.00 78.31 136 GLN A C 1
ATOM 1136 O O . GLN A 1 136 ? -3.247 7.706 29.148 1.00 78.31 136 GLN A O 1
ATOM 1141 N N . LYS A 1 137 ? -3.278 7.096 26.987 1.00 72.69 137 LYS A N 1
ATOM 1142 C CA . LYS A 1 137 ? -4.742 6.946 26.924 1.00 72.69 137 LYS A CA 1
ATOM 1143 C C . LYS A 1 137 ? -5.272 5.859 27.866 1.00 72.69 137 LYS A C 1
ATOM 1145 O O . LYS A 1 137 ? -6.380 6.000 28.373 1.00 72.69 137 LYS A O 1
ATOM 1150 N N . ASN A 1 138 ? -4.522 4.777 28.072 1.00 70.31 138 ASN A N 1
ATOM 1151 C CA . ASN A 1 138 ? -4.928 3.700 28.978 1.00 70.31 138 ASN A CA 1
ATOM 1152 C C . ASN A 1 138 ? -4.802 4.104 30.451 1.00 70.31 138 ASN A C 1
ATOM 1154 O O . ASN A 1 138 ? -5.633 3.689 31.241 1.00 70.31 138 ASN A O 1
ATOM 1158 N N . ASN A 1 139 ? -3.824 4.941 30.801 1.00 74.12 139 ASN A N 1
ATOM 1159 C CA . ASN A 1 139 ? -3.655 5.447 32.167 1.00 74.12 139 ASN A CA 1
ATOM 1160 C C . ASN A 1 139 ? -4.687 6.524 32.562 1.00 74.12 139 ASN A C 1
ATOM 1162 O O . ASN A 1 139 ? -4.765 6.889 33.728 1.00 74.12 139 ASN A O 1
ATOM 1166 N N . GLN A 1 140 ? -5.429 7.075 31.595 1.00 69.25 140 GLN A N 1
ATOM 1167 C CA . GLN A 1 140 ? -6.486 8.076 31.810 1.00 69.25 140 GLN A CA 1
ATOM 1168 C C . GLN A 1 140 ? -7.899 7.468 31.889 1.00 69.25 140 GLN A C 1
ATOM 1170 O O . GLN A 1 140 ? -8.871 8.212 32.015 1.00 69.25 140 GLN A O 1
ATOM 1175 N N . LYS A 1 141 ? -8.026 6.145 31.752 1.00 57.00 141 LYS A N 1
ATOM 1176 C CA . LYS A 1 141 ? -9.274 5.395 31.929 1.00 57.00 141 LYS A CA 1
ATOM 1177 C C . LYS A 1 141 ? -9.241 4.645 33.247 1.00 57.00 141 LYS A C 1
ATOM 1179 O O . LYS A 1 141 ? -10.339 4.493 33.817 1.00 57.00 141 LYS A O 1
#